Protein AF-A0AB39V005-F1 (afdb_monomer_lite)

Radius of gyration: 17.08 Å; chains: 1; bounding box: 58×32×50 Å

Sequence (145 aa):
MDFETLRARVLQPVTALNPLGGDIRLDERFDAIRSEIQAWESLESETHPDWKRLSEACCHLLASESKDILLLCWLAYAWGQHVPERGVTEACLILGEALTEWGRGFIPAASASGRFAWRWIGWLPDGCRKRRSAGRTSMRPCWRR

Organism: NCBI:txid3142973

Structure (mmCIF, N/CA/C/O backbone):
data_AF-A0AB39V005-F1
#
_entry.id   AF-A0AB39V005-F1
#
loop_
_atom_site.group_PDB
_atom_site.id
_atom_site.type_symbol
_atom_site.label_atom_id
_atom_site.label_alt_id
_atom_site.label_comp_id
_atom_site.label_asym_id
_atom_site.label_entity_id
_atom_site.label_seq_id
_atom_site.pdbx_PDB_ins_code
_atom_site.Cartn_x
_atom_site.Cartn_y
_atom_site.Cartn_z
_atom_site.occupancy
_atom_site.B_iso_or_equiv
_atom_site.auth_seq_id
_atom_site.auth_comp_id
_atom_site.auth_asym_id
_atom_site.auth_atom_id
_atom_site.pdbx_PDB_model_num
ATOM 1 N N . MET A 1 1 ? -3.428 5.613 -11.941 1.00 92.00 1 MET A N 1
ATOM 2 C CA . MET A 1 1 ? -3.757 6.455 -10.770 1.00 92.00 1 MET A CA 1
ATOM 3 C C . MET A 1 1 ? -2.680 7.526 -10.624 1.00 92.00 1 MET A C 1
ATOM 5 O O . MET A 1 1 ? -1.538 7.203 -10.922 1.00 92.00 1 MET A O 1
ATOM 9 N N . ASP A 1 2 ? -3.015 8.765 -10.245 1.00 93.75 2 ASP A N 1
ATOM 10 C CA . ASP A 1 2 ? -2.024 9.818 -9.939 1.00 93.75 2 ASP A CA 1
ATOM 11 C C . ASP A 1 2 ? -1.667 9.862 -8.439 1.00 93.75 2 ASP A C 1
ATOM 13 O O . ASP A 1 2 ? -2.289 9.170 -7.626 1.00 93.75 2 ASP A O 1
ATOM 17 N N . PHE A 1 3 ? -0.635 10.637 -8.087 1.00 94.69 3 PHE A N 1
ATOM 18 C CA . PHE A 1 3 ? -0.119 10.713 -6.718 1.00 94.69 3 PHE A CA 1
ATOM 19 C C . PHE A 1 3 ? -1.130 11.302 -5.727 1.00 94.69 3 PHE A C 1
ATOM 21 O O . PHE A 1 3 ? -1.291 10.759 -4.639 1.00 94.69 3 PHE A O 1
ATOM 28 N N . GLU A 1 4 ? -1.853 12.362 -6.094 1.00 96.25 4 GLU A N 1
ATOM 29 C CA . GLU A 1 4 ? -2.823 12.996 -5.189 1.00 96.25 4 GLU A CA 1
ATOM 30 C C . GLU A 1 4 ? -3.997 12.066 -4.874 1.00 96.25 4 GLU A C 1
ATOM 32 O O . GLU A 1 4 ? -4.429 11.956 -3.726 1.00 96.25 4 GLU A O 1
ATOM 37 N N . THR A 1 5 ? -4.468 11.319 -5.873 1.00 96.38 5 THR A N 1
ATOM 38 C CA . THR A 1 5 ? -5.497 10.293 -5.693 1.00 96.38 5 THR A CA 1
ATOM 39 C C . THR A 1 5 ? -5.004 9.179 -4.777 1.00 96.38 5 THR A C 1
ATOM 41 O O . THR A 1 5 ? -5.734 8.741 -3.885 1.00 96.38 5 THR A O 1
ATOM 44 N N . LEU A 1 6 ? -3.766 8.717 -4.978 1.00 96.31 6 LEU A N 1
ATOM 45 C CA . LEU A 1 6 ? -3.151 7.711 -4.119 1.00 96.31 6 LEU A CA 1
ATOM 46 C C . LEU A 1 6 ? -3.069 8.212 -2.670 1.00 96.31 6 LEU A C 1
ATOM 48 O O . LEU A 1 6 ? -3.522 7.530 -1.750 1.00 96.31 6 LEU A O 1
ATOM 52 N N . ARG A 1 7 ? -2.517 9.413 -2.485 1.00 96.94 7 ARG A N 1
ATOM 53 C CA . ARG A 1 7 ? -2.347 10.080 -1.195 1.00 96.94 7 ARG A CA 1
ATOM 54 C C . ARG A 1 7 ? -3.671 10.206 -0.455 1.00 96.94 7 ARG A C 1
ATOM 56 O O . ARG A 1 7 ? -3.776 9.754 0.684 1.00 96.94 7 ARG A O 1
ATOM 63 N N . ALA A 1 8 ? -4.701 10.729 -1.118 1.00 96.69 8 ALA A N 1
ATOM 64 C CA . ALA A 1 8 ? -6.032 10.855 -0.538 1.00 96.69 8 ALA A CA 1
ATOM 65 C C . ALA A 1 8 ? -6.594 9.499 -0.079 1.00 96.69 8 ALA A C 1
ATOM 67 O O . ALA A 1 8 ? -7.117 9.397 1.026 1.00 96.69 8 ALA A O 1
ATOM 68 N N . ARG A 1 9 ? -6.442 8.437 -0.879 1.00 96.50 9 ARG A N 1
ATOM 69 C CA . ARG A 1 9 ? -6.956 7.096 -0.545 1.00 96.50 9 ARG A CA 1
ATOM 70 C C . ARG A 1 9 ? -6.257 6.442 0.644 1.00 96.50 9 ARG A C 1
ATOM 72 O O . ARG A 1 9 ? -6.900 5.733 1.412 1.00 96.50 9 ARG A O 1
ATOM 79 N N . VAL A 1 10 ? -4.953 6.660 0.799 1.00 96.12 10 VAL A N 1
ATOM 80 C CA . VAL A 1 10 ? -4.186 6.101 1.924 1.00 96.12 10 VAL A CA 1
ATOM 81 C C . VAL A 1 10 ? -4.465 6.857 3.226 1.00 96.12 10 VAL A C 1
ATOM 83 O O . VAL A 1 10 ? -4.517 6.241 4.292 1.00 96.12 10 VAL A O 1
ATOM 86 N N . LEU A 1 11 ? -4.648 8.177 3.148 1.00 96.50 11 LEU A N 1
ATOM 87 C CA . LEU A 1 11 ? -4.844 9.040 4.317 1.00 96.50 11 LEU A CA 1
ATOM 88 C C . LEU A 1 11 ? -6.309 9.185 4.743 1.00 96.50 11 LEU A C 1
ATOM 90 O O . LEU A 1 11 ? -6.574 9.626 5.854 1.00 96.50 11 LEU A O 1
ATOM 94 N N . GLN A 1 12 ? -7.275 8.804 3.907 1.00 96.56 12 GLN A N 1
ATOM 95 C CA . GLN A 1 12 ? -8.676 8.782 4.319 1.00 96.56 12 GLN A CA 1
ATOM 96 C C . GLN A 1 12 ? -8.974 7.592 5.242 1.00 96.56 12 GLN A C 1
ATOM 98 O O . GLN A 1 12 ? -8.472 6.488 5.002 1.00 96.56 12 GLN A O 1
ATOM 103 N N . PRO A 1 13 ? -9.814 7.776 6.277 1.00 96.50 13 PRO A N 1
ATOM 104 C CA . PRO A 1 13 ? -10.271 6.676 7.118 1.00 96.50 13 PRO A CA 1
ATOM 105 C C . PRO A 1 13 ? -11.035 5.644 6.288 1.00 96.50 13 PRO A C 1
ATOM 107 O O . PRO A 1 13 ? -11.750 6.007 5.359 1.00 96.50 13 PRO A O 1
ATOM 110 N N . VAL A 1 14 ? -10.907 4.362 6.645 1.00 95.75 14 VAL A N 1
ATOM 111 C CA . VAL A 1 14 ? -11.656 3.276 5.986 1.00 95.75 14 VAL A CA 1
ATOM 112 C C . VAL A 1 14 ? -13.163 3.522 6.109 1.00 95.75 14 VAL A C 1
ATOM 114 O O . VAL A 1 14 ? -13.893 3.498 5.123 1.00 95.75 14 VAL A O 1
ATOM 117 N N . THR A 1 15 ? -13.632 3.841 7.318 1.00 95.88 15 THR A N 1
ATOM 118 C CA . THR A 1 15 ? -14.983 4.363 7.565 1.00 95.88 15 THR A CA 1
ATOM 119 C C . THR A 1 15 ? -14.964 5.371 8.714 1.00 95.88 15 THR A C 1
ATOM 121 O O . THR A 1 15 ? -14.025 5.397 9.508 1.00 95.88 15 THR A O 1
ATOM 124 N N . ALA A 1 16 ? -16.024 6.171 8.859 1.00 93.06 16 ALA A N 1
ATOM 125 C CA . ALA A 1 16 ? -16.150 7.110 9.978 1.00 93.06 16 ALA A CA 1
ATOM 126 C C . ALA A 1 16 ? -16.222 6.416 11.355 1.00 93.06 16 ALA A C 1
ATOM 128 O O . ALA A 1 16 ? -15.756 6.971 12.344 1.00 93.06 16 ALA A O 1
ATOM 129 N N . LEU A 1 17 ? -16.802 5.210 11.420 1.00 94.38 17 LEU A N 1
ATOM 130 C CA . LEU A 1 17 ? -16.965 4.446 12.666 1.00 94.38 17 LEU A CA 1
ATOM 131 C C . LEU A 1 17 ? -15.781 3.519 12.957 1.00 94.38 17 LEU A C 1
ATOM 133 O O . LEU A 1 17 ? -15.501 3.225 14.115 1.00 94.38 17 LEU A O 1
ATOM 137 N N . ASN A 1 18 ? -15.083 3.069 11.914 1.00 92.50 18 ASN A N 1
ATOM 138 C CA . ASN A 1 18 ? -13.883 2.254 12.017 1.00 92.50 18 ASN A CA 1
ATOM 139 C C . ASN A 1 18 ? -12.791 2.790 11.066 1.00 92.50 18 ASN A C 1
ATOM 141 O O . ASN A 1 18 ? -12.648 2.283 9.948 1.00 92.50 18 ASN A O 1
ATOM 145 N N . PRO A 1 19 ? -12.032 3.825 11.480 1.00 92.94 19 PRO A N 1
ATOM 146 C CA . PRO A 1 19 ? -11.036 4.490 10.633 1.00 92.94 19 PRO A CA 1
ATOM 147 C C . PRO A 1 19 ? -9.896 3.588 10.160 1.00 92.94 19 PRO A C 1
ATOM 149 O O . PRO A 1 19 ? -9.382 3.770 9.056 1.00 92.94 19 PRO A O 1
ATOM 152 N N . LEU A 1 20 ? -9.519 2.613 10.989 1.00 93.06 20 LEU A N 1
ATOM 153 C CA . LEU A 1 20 ? -8.410 1.695 10.734 1.00 93.06 20 LEU A CA 1
ATOM 154 C C . LEU A 1 20 ? -8.844 0.447 9.963 1.00 93.06 20 LEU A C 1
ATOM 156 O O . LEU A 1 20 ? -7.991 -0.246 9.418 1.00 93.06 20 LEU A O 1
ATOM 160 N N . GLY A 1 21 ? -10.145 0.170 9.891 1.00 93.75 21 GLY A N 1
ATOM 161 C CA . GLY A 1 21 ? -10.651 -1.044 9.267 1.00 93.75 21 GLY A CA 1
ATOM 162 C C . GLY A 1 21 ? -10.415 -2.301 10.115 1.00 93.75 21 GLY A C 1
ATOM 163 O O . GLY A 1 21 ? -10.376 -2.235 11.345 1.00 93.75 21 GLY A O 1
ATOM 164 N N . GLY A 1 22 ? -10.352 -3.461 9.466 1.00 91.25 22 GLY A N 1
ATOM 165 C CA . GLY A 1 22 ? -10.244 -4.774 10.108 1.00 91.25 22 GLY A CA 1
ATOM 166 C C . GLY A 1 22 ? -8.920 -5.488 9.844 1.00 91.25 22 GLY A C 1
ATOM 167 O O . GLY A 1 22 ? -8.032 -4.977 9.166 1.00 91.25 22 GLY A O 1
ATOM 168 N N . ASP A 1 23 ? -8.782 -6.695 10.384 1.00 89.62 23 ASP A N 1
ATOM 169 C CA . ASP A 1 23 ? -7.686 -7.592 10.022 1.00 89.62 23 ASP A CA 1
ATOM 170 C C . ASP A 1 23 ? -8.006 -8.283 8.683 1.00 89.62 23 ASP A C 1
ATOM 172 O O . ASP A 1 23 ? -9.037 -8.940 8.549 1.00 89.62 23 ASP A O 1
ATOM 176 N N . ILE A 1 24 ? -7.117 -8.128 7.698 1.00 92.75 24 ILE A N 1
ATOM 177 C CA . ILE A 1 24 ? -7.263 -8.654 6.331 1.00 92.75 24 ILE A CA 1
ATOM 178 C C . ILE A 1 24 ? -6.454 -9.932 6.082 1.00 92.75 24 ILE A C 1
ATOM 180 O O . ILE A 1 24 ? -6.288 -10.348 4.940 1.00 92.75 24 ILE A O 1
ATOM 184 N N . ARG A 1 25 ? -5.918 -10.588 7.120 1.00 88.75 25 ARG A N 1
ATOM 185 C CA . ARG A 1 25 ? -5.085 -11.792 6.939 1.00 88.75 25 ARG A CA 1
ATOM 186 C C . ARG A 1 25 ? -5.817 -13.003 6.363 1.00 88.75 25 ARG A C 1
ATOM 188 O O . ARG A 1 25 ? -5.128 -13.892 5.879 1.00 88.75 25 ARG A O 1
ATOM 195 N N . LEU A 1 26 ? -7.148 -13.028 6.425 1.00 89.69 26 LEU A N 1
ATOM 196 C CA . LEU A 1 26 ? -8.001 -14.049 5.802 1.00 89.69 26 LEU A CA 1
ATOM 197 C C . LEU A 1 26 ? -8.628 -13.570 4.480 1.00 89.69 26 LEU A C 1
ATOM 199 O O . LEU A 1 26 ? -9.451 -14.275 3.905 1.00 89.69 26 LEU A O 1
ATOM 203 N N . ASP A 1 27 ? -8.288 -12.363 4.019 1.00 93.56 27 ASP A N 1
ATOM 204 C CA . ASP A 1 27 ? -8.803 -11.813 2.768 1.00 93.56 27 ASP A CA 1
ATOM 205 C C . ASP A 1 27 ? -8.044 -12.408 1.574 1.00 93.56 27 ASP A C 1
ATOM 207 O O . ASP A 1 27 ? -6.822 -12.269 1.457 1.00 93.56 27 ASP A O 1
ATOM 211 N N . GLU A 1 28 ? -8.775 -13.026 0.648 1.00 96.19 28 GLU A N 1
ATOM 212 C CA . GLU A 1 28 ? -8.210 -13.644 -0.557 1.00 96.19 28 GLU A CA 1
ATOM 213 C C . GLU A 1 28 ? -7.410 -12.645 -1.410 1.00 96.19 28 GLU A C 1
ATOM 215 O O . GLU A 1 28 ? -6.400 -13.002 -2.021 1.00 96.19 28 GLU A O 1
ATOM 220 N N . ARG A 1 29 ? -7.814 -11.368 -1.429 1.00 96.06 29 ARG A N 1
ATOM 221 C CA . ARG A 1 29 ? -7.109 -10.305 -2.161 1.00 96.06 29 ARG A CA 1
ATOM 222 C C . ARG A 1 29 ? -5.765 -10.000 -1.506 1.00 96.06 29 ARG A C 1
ATOM 224 O O . ARG A 1 29 ? -4.791 -9.738 -2.214 1.00 96.06 29 ARG A O 1
ATOM 231 N N . PHE A 1 30 ? -5.692 -10.045 -0.173 1.00 94.81 30 PHE A N 1
ATOM 232 C CA . PHE A 1 30 ? -4.430 -9.886 0.547 1.00 94.81 30 PHE A CA 1
ATOM 233 C C . PHE A 1 30 ? -3.495 -11.062 0.269 1.00 94.81 30 PHE A C 1
ATOM 235 O O . PHE A 1 30 ? -2.312 -10.860 -0.013 1.00 94.81 30 PHE A O 1
ATOM 242 N N . ASP A 1 31 ? -4.015 -12.287 0.320 1.00 94.00 31 ASP A N 1
ATOM 243 C CA . ASP A 1 31 ? -3.226 -13.488 0.057 1.00 94.00 31 ASP A CA 1
ATOM 244 C C . ASP A 1 31 ? -2.727 -13.551 -1.393 1.00 94.00 31 ASP A C 1
ATOM 246 O O . ASP A 1 31 ? -1.587 -13.962 -1.624 1.00 94.00 31 ASP A O 1
ATOM 250 N N . ALA A 1 32 ? -3.507 -13.062 -2.361 1.00 95.00 32 ALA A N 1
ATOM 251 C CA . ALA A 1 32 ? -3.067 -12.923 -3.749 1.00 95.00 32 ALA A CA 1
ATOM 252 C C . ALA A 1 32 ? -1.875 -11.956 -3.885 1.00 95.00 32 ALA A C 1
ATOM 254 O O . ALA A 1 32 ? -0.860 -12.312 -4.485 1.00 95.00 32 ALA A O 1
ATOM 255 N N . ILE A 1 33 ? -1.960 -10.765 -3.274 1.00 95.00 33 ILE A N 1
ATOM 256 C CA . ILE A 1 33 ? -0.859 -9.783 -3.239 1.00 95.00 33 ILE A CA 1
ATOM 257 C 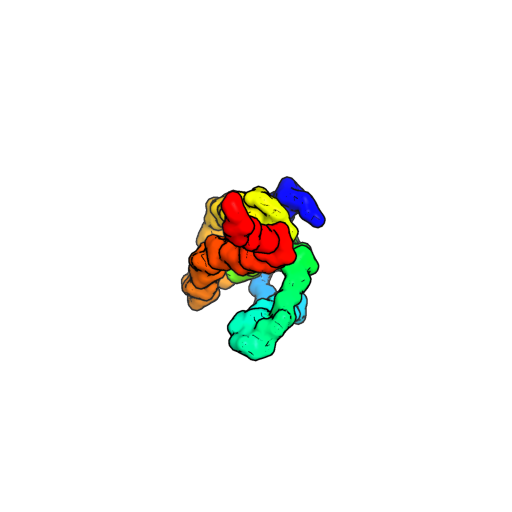C . ILE A 1 33 ? 0.377 -10.389 -2.569 1.00 95.00 33 ILE A C 1
ATOM 259 O O . ILE A 1 33 ? 1.487 -10.297 -3.097 1.00 95.00 33 ILE A O 1
ATOM 263 N N . ARG A 1 34 ? 0.193 -11.041 -1.414 1.00 92.56 34 ARG A N 1
ATOM 264 C CA . ARG A 1 34 ? 1.278 -11.696 -0.675 1.00 92.56 34 ARG A CA 1
ATOM 265 C C . ARG A 1 34 ? 1.961 -12.758 -1.535 1.00 92.56 34 ARG A C 1
ATOM 267 O O . ARG A 1 34 ? 3.187 -12.794 -1.572 1.00 92.56 34 ARG A O 1
ATOM 274 N N . SER A 1 35 ? 1.186 -13.598 -2.216 1.00 91.31 35 SER A N 1
ATOM 275 C CA . SER A 1 35 ? 1.703 -14.689 -3.048 1.00 91.31 35 SER A CA 1
ATOM 276 C C . SER A 1 35 ? 2.496 -14.164 -4.242 1.00 91.31 35 SER A C 1
ATOM 278 O O . SER A 1 35 ? 3.580 -14.666 -4.522 1.00 91.31 35 SER A O 1
ATOM 280 N N . GLU A 1 36 ? 2.007 -13.116 -4.910 1.00 91.75 36 GLU A N 1
ATOM 281 C CA . GLU A 1 36 ? 2.721 -12.461 -6.014 1.00 91.75 36 GLU A CA 1
ATOM 282 C C . GLU A 1 36 ? 4.071 -11.891 -5.563 1.00 91.75 36 GLU A C 1
ATOM 284 O O . GLU A 1 36 ? 5.091 -12.065 -6.231 1.00 91.75 36 GLU A O 1
ATOM 289 N N . ILE A 1 37 ? 4.096 -11.261 -4.389 1.00 89.31 37 ILE A N 1
ATOM 290 C CA . ILE A 1 37 ? 5.320 -10.716 -3.802 1.00 89.31 37 ILE A CA 1
ATOM 291 C C . ILE A 1 37 ? 6.291 -11.828 -3.396 1.00 89.31 37 ILE A C 1
ATOM 293 O O . ILE A 1 37 ? 7.477 -11.734 -3.695 1.00 89.31 37 ILE A O 1
ATOM 297 N N . GLN A 1 38 ? 5.808 -12.892 -2.752 1.00 87.94 38 GLN A N 1
ATOM 298 C CA . GLN A 1 38 ? 6.637 -14.035 -2.358 1.00 87.94 38 GLN A CA 1
ATOM 299 C C . GLN A 1 38 ? 7.223 -14.769 -3.564 1.00 87.94 38 GLN A C 1
ATOM 301 O O . GLN A 1 38 ? 8.388 -15.160 -3.531 1.00 87.94 38 GLN A O 1
ATOM 306 N N . ALA A 1 39 ? 6.440 -14.920 -4.634 1.00 87.06 39 ALA A N 1
ATOM 307 C CA 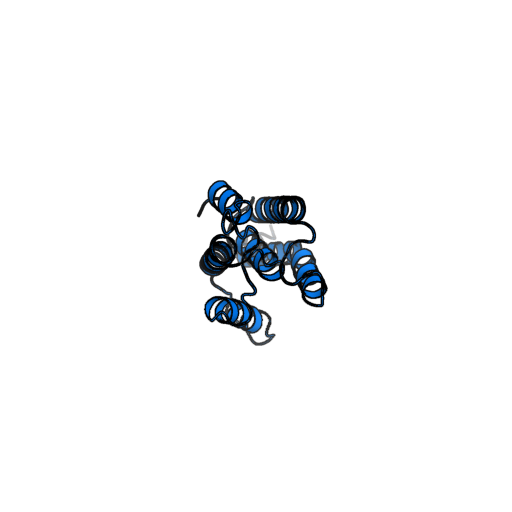. ALA A 1 39 ? 6.921 -15.488 -5.884 1.00 87.06 39 ALA A CA 1
ATOM 308 C C . ALA A 1 39 ? 8.074 -14.650 -6.444 1.00 87.06 39 ALA A C 1
ATOM 310 O O . ALA A 1 39 ? 9.120 -15.201 -6.764 1.00 87.06 39 ALA A O 1
ATOM 311 N N . TRP A 1 40 ? 7.931 -13.322 -6.470 1.00 86.12 40 TRP A N 1
ATOM 312 C CA . TRP A 1 40 ? 8.994 -12.421 -6.917 1.00 86.12 40 TRP A CA 1
ATOM 313 C C . TRP A 1 40 ? 10.243 -12.431 -6.021 1.00 86.12 40 TRP A C 1
ATOM 315 O O . TRP A 1 40 ? 11.357 -12.282 -6.520 1.00 86.12 40 TRP A O 1
ATOM 325 N N . GLU A 1 41 ? 10.080 -12.598 -4.707 1.00 80.38 41 GLU A N 1
ATOM 326 C CA . GLU A 1 41 ? 11.206 -12.718 -3.772 1.00 80.38 41 GLU A CA 1
ATOM 327 C C . GLU A 1 41 ? 11.971 -14.044 -3.913 1.00 80.38 41 GLU A C 1
ATOM 329 O O . GLU A 1 41 ? 13.107 -14.143 -3.439 1.00 80.38 41 GLU A O 1
ATOM 334 N N . SER A 1 42 ? 11.377 -15.055 -4.555 1.00 81.31 42 SER A N 1
ATOM 335 C CA . SER A 1 42 ? 12.049 -16.322 -4.830 1.00 81.31 42 SER A CA 1
ATOM 336 C C . SER A 1 42 ? 13.237 -16.121 -5.773 1.00 81.31 42 SER A C 1
ATOM 338 O O . SER A 1 42 ? 13.142 -15.442 -6.795 1.00 81.31 42 SER A O 1
ATOM 340 N N . LEU A 1 43 ? 14.360 -16.773 -5.459 1.00 64.06 43 LEU A N 1
ATOM 341 C CA . LEU A 1 43 ? 15.588 -16.736 -6.265 1.00 64.06 43 LEU A CA 1
ATOM 342 C C . LEU A 1 43 ? 15.399 -17.301 -7.683 1.00 64.06 43 LEU A C 1
ATOM 344 O O . LEU A 1 43 ? 16.209 -17.020 -8.561 1.00 64.06 43 LEU A O 1
ATOM 348 N N . GLU A 1 44 ? 14.337 -18.075 -7.898 1.00 67.38 44 GLU A N 1
ATOM 349 C CA . GLU A 1 44 ? 13.996 -18.716 -9.173 1.00 67.38 44 GLU A CA 1
ATOM 350 C C . GLU A 1 44 ? 13.088 -17.845 -10.058 1.00 67.38 44 GLU A C 1
ATOM 352 O O . GLU A 1 44 ? 12.753 -18.228 -11.177 1.00 67.38 44 GLU A O 1
ATOM 357 N N . SER A 1 45 ? 12.668 -16.668 -9.581 1.00 68.00 45 SER A N 1
ATOM 358 C CA . SER A 1 45 ? 11.746 -15.815 -10.325 1.00 68.00 45 SER A CA 1
ATOM 359 C C . SER A 1 45 ? 12.457 -14.987 -11.394 1.00 68.00 45 SER A C 1
ATOM 361 O O . SER A 1 45 ? 13.107 -13.982 -11.103 1.00 68.00 45 SER A O 1
ATOM 363 N N . GLU A 1 46 ? 12.241 -15.343 -12.659 1.00 69.75 46 GLU A N 1
ATOM 364 C CA . GLU A 1 46 ? 12.596 -14.503 -13.814 1.00 69.75 46 GLU A CA 1
ATOM 365 C C . GLU A 1 46 ? 11.525 -13.439 -14.123 1.00 69.75 46 GLU A C 1
ATOM 367 O O . GLU A 1 46 ? 11.756 -12.501 -14.889 1.00 69.75 46 GLU A O 1
ATOM 372 N N . THR A 1 47 ? 10.344 -13.557 -13.511 1.00 76.00 47 THR A N 1
ATOM 373 C CA . THR A 1 47 ? 9.198 -12.678 -13.756 1.00 76.00 47 THR A CA 1
ATOM 374 C C . THR A 1 47 ? 9.107 -11.557 -12.727 1.00 76.00 47 THR A C 1
ATOM 376 O O . THR A 1 47 ? 9.210 -11.774 -11.521 1.00 76.00 47 THR A O 1
ATOM 379 N N . HIS A 1 48 ? 8.874 -10.336 -13.203 1.00 80.25 48 HIS A N 1
ATOM 380 C CA . HIS A 1 48 ? 8.575 -9.194 -12.345 1.00 80.25 48 HIS A CA 1
ATOM 381 C C . HIS A 1 48 ? 7.055 -9.028 -12.187 1.00 80.25 48 HIS A C 1
ATOM 383 O O . HIS A 1 48 ? 6.347 -9.146 -13.189 1.00 80.25 48 HIS A O 1
ATOM 389 N N . PRO A 1 49 ? 6.557 -8.700 -10.979 1.00 87.62 49 PRO A N 1
ATOM 390 C CA . PRO A 1 49 ? 5.172 -8.298 -10.774 1.00 87.62 49 PRO A CA 1
ATOM 391 C C . PRO A 1 49 ? 4.780 -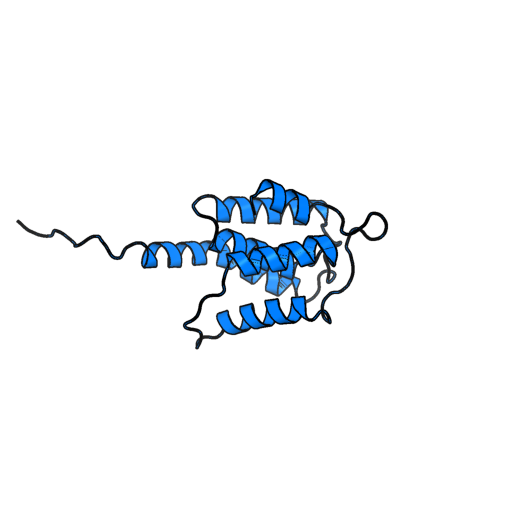7.139 -11.686 1.00 87.62 49 PRO A C 1
ATOM 393 O O . PRO A 1 49 ? 5.599 -6.261 -11.989 1.00 87.62 49 PRO A O 1
ATOM 396 N N . ASP A 1 50 ? 3.501 -7.079 -12.054 1.00 92.81 50 ASP A N 1
ATOM 397 C CA . ASP A 1 50 ? 2.939 -5.848 -12.602 1.00 92.81 50 ASP A CA 1
ATOM 398 C C . ASP A 1 50 ? 2.817 -4.836 -11.459 1.00 92.81 50 ASP A C 1
ATOM 400 O O . ASP A 1 50 ? 1.819 -4.769 -10.743 1.00 92.81 50 ASP A O 1
ATOM 404 N N . TRP A 1 51 ? 3.871 -4.045 -11.281 1.00 92.19 51 TRP A N 1
ATOM 405 C CA . TRP A 1 51 ? 3.982 -3.052 -10.218 1.00 92.19 51 TRP A CA 1
ATOM 406 C C . TRP A 1 51 ? 2.858 -2.014 -10.231 1.00 92.19 51 TRP A C 1
ATOM 408 O O . TRP A 1 51 ? 2.488 -1.506 -9.171 1.00 92.19 51 TRP A O 1
ATOM 418 N N . LYS A 1 52 ? 2.293 -1.701 -11.404 1.00 94.88 52 LYS A N 1
ATOM 419 C CA . LYS A 1 52 ? 1.156 -0.785 -11.494 1.00 94.88 52 LYS A CA 1
ATOM 420 C C . LYS A 1 52 ? -0.080 -1.461 -10.910 1.00 94.88 52 LYS A C 1
ATOM 422 O O . LYS A 1 52 ? -0.672 -0.921 -9.975 1.00 94.88 52 LYS A O 1
ATOM 427 N N . ARG A 1 53 ? -0.414 -2.664 -11.386 1.00 96.19 53 ARG A N 1
ATOM 428 C CA . ARG A 1 53 ? -1.559 -3.443 -10.888 1.00 96.19 53 ARG A CA 1
ATOM 429 C C . ARG A 1 53 ? -1.438 -3.747 -9.394 1.00 96.19 53 ARG A C 1
ATOM 431 O O . ARG A 1 53 ? -2.409 -3.587 -8.660 1.00 96.19 53 ARG A O 1
ATOM 438 N N . LEU A 1 54 ? -0.247 -4.128 -8.935 1.00 95.56 54 LEU A N 1
ATOM 439 C CA . LEU A 1 54 ? 0.036 -4.414 -7.529 1.00 95.56 54 LEU A CA 1
ATOM 440 C C . LEU A 1 54 ? -0.195 -3.174 -6.655 1.00 95.56 54 LEU A C 1
ATOM 442 O O . LEU A 1 54 ? -0.841 -3.264 -5.616 1.00 95.56 54 LEU A O 1
ATOM 446 N N . SER A 1 55 ? 0.263 -1.997 -7.100 1.00 95.69 55 SER A N 1
ATOM 447 C CA . SER A 1 55 ? 0.020 -0.746 -6.372 1.00 95.69 55 SER A CA 1
ATOM 448 C C . SER A 1 55 ? -1.469 -0.393 -6.288 1.00 95.69 55 SER A C 1
ATOM 450 O O . SER A 1 55 ? -1.952 0.017 -5.235 1.00 95.69 55 SER A O 1
ATOM 452 N N . GLU A 1 56 ? -2.227 -0.599 -7.367 1.00 97.00 56 GLU A N 1
ATOM 453 C CA . GLU A 1 56 ? -3.665 -0.328 -7.396 1.00 97.00 56 GLU A CA 1
ATOM 454 C C . GLU A 1 56 ? -4.423 -1.294 -6.469 1.00 97.00 56 GLU A C 1
ATOM 456 O O . GLU A 1 56 ? -5.300 -0.856 -5.721 1.00 97.00 56 GLU A O 1
ATOM 461 N N . ALA A 1 57 ? -4.029 -2.572 -6.435 1.00 97.19 57 ALA A N 1
ATOM 462 C CA . ALA A 1 57 ? -4.593 -3.580 -5.537 1.00 97.19 57 ALA A CA 1
ATOM 463 C C . ALA A 1 57 ? -4.302 -3.278 -4.055 1.00 97.19 57 ALA A C 1
ATOM 465 O O . ALA A 1 57 ? -5.222 -3.281 -3.233 1.00 97.19 57 ALA A O 1
ATOM 466 N N . CYS A 1 58 ? -3.053 -2.941 -3.712 1.00 96.88 58 CYS A N 1
ATOM 467 C CA . CYS A 1 58 ? -2.696 -2.542 -2.349 1.00 96.88 58 CYS A CA 1
ATOM 468 C C . CYS A 1 58 ? -3.452 -1.278 -1.916 1.00 96.88 58 CYS A C 1
ATOM 470 O O . CYS A 1 58 ? -3.988 -1.224 -0.811 1.00 96.88 58 CYS A O 1
ATOM 472 N N . CYS A 1 59 ? -3.533 -0.269 -2.791 1.00 97.62 59 CYS A N 1
ATOM 473 C CA . CYS A 1 59 ? -4.267 0.967 -2.520 1.00 97.62 59 CYS A CA 1
ATOM 474 C C . CYS A 1 59 ? -5.756 0.700 -2.273 1.00 97.62 59 CYS A C 1
ATOM 476 O O . CYS A 1 59 ? -6.331 1.267 -1.346 1.00 97.62 59 CYS A O 1
ATOM 478 N N . HIS A 1 60 ? -6.373 -0.182 -3.064 1.00 97.38 60 HIS A N 1
ATOM 479 C CA . HIS A 1 60 ? -7.774 -0.547 -2.886 1.00 97.38 60 HIS A CA 1
ATOM 480 C C . HIS A 1 60 ? -8.032 -1.132 -1.493 1.00 97.38 60 HIS A C 1
ATOM 482 O O . HIS A 1 60 ? -8.919 -0.653 -0.788 1.00 97.38 60 HIS A O 1
ATOM 488 N N . LEU A 1 61 ? -7.249 -2.128 -1.070 1.00 97.12 61 LEU A N 1
ATOM 489 C CA . LEU A 1 61 ? -7.387 -2.738 0.257 1.00 97.12 61 LEU A CA 1
ATOM 490 C C . LEU A 1 61 ? -7.094 -1.744 1.395 1.00 97.12 61 LEU A C 1
ATOM 492 O O . LEU A 1 61 ? -7.832 -1.716 2.378 1.00 97.12 61 LEU A O 1
ATOM 496 N N . LEU A 1 62 ? -6.088 -0.874 1.238 1.00 96.50 62 LEU A N 1
ATOM 497 C CA . LEU A 1 62 ? -5.789 0.184 2.214 1.00 96.50 62 LEU A CA 1
ATOM 498 C C . LEU A 1 62 ? -6.934 1.186 2.379 1.00 96.50 62 LEU A C 1
ATOM 500 O O . LEU A 1 62 ? -7.162 1.696 3.476 1.00 96.50 62 LEU A O 1
ATOM 504 N N . ALA A 1 63 ? -7.632 1.501 1.289 1.00 96.81 63 ALA A N 1
ATOM 505 C CA . ALA A 1 63 ? -8.736 2.451 1.297 1.00 96.81 63 ALA A CA 1
ATOM 506 C C . ALA A 1 63 ? -10.035 1.841 1.843 1.00 96.81 63 ALA A C 1
ATOM 508 O O . ALA A 1 63 ? -10.797 2.546 2.497 1.00 96.81 63 ALA A O 1
ATOM 509 N N . SER A 1 64 ? -10.289 0.555 1.576 1.00 96.19 64 SER A N 1
ATOM 510 C CA . SER A 1 64 ? -11.600 -0.073 1.811 1.00 96.19 64 SER A CA 1
ATOM 511 C C . SER A 1 64 ? -11.667 -1.030 2.995 1.00 96.19 64 SER A C 1
ATOM 513 O O . SER A 1 64 ? -12.743 -1.172 3.563 1.00 96.19 64 SER A O 1
ATOM 515 N N . GLU A 1 65 ? -10.559 -1.658 3.393 1.00 95.88 65 GLU A N 1
ATOM 516 C CA . GLU A 1 65 ? -10.609 -2.769 4.352 1.00 95.88 65 GLU A CA 1
ATOM 517 C C . GLU A 1 65 ? -9.758 -2.538 5.593 1.00 95.88 65 GLU A C 1
ATOM 519 O O . GLU A 1 65 ? -10.211 -2.816 6.701 1.00 95.88 65 GLU A O 1
ATOM 524 N N . SER A 1 66 ? -8.516 -2.067 5.435 1.00 95.06 66 SER A N 1
ATOM 525 C CA . SER A 1 66 ? -7.576 -2.006 6.558 1.00 95.06 66 SER A CA 1
ATOM 526 C C . SER A 1 66 ? -6.420 -1.054 6.333 1.00 95.06 66 SER A C 1
ATOM 528 O O . SER A 1 66 ? -5.753 -1.096 5.302 1.00 95.06 66 SER A O 1
ATOM 530 N N . LYS A 1 67 ? -6.097 -0.263 7.353 1.00 94.62 67 LYS A N 1
ATOM 531 C CA . LYS A 1 67 ? -4.807 0.410 7.473 1.00 94.62 67 LYS A CA 1
ATOM 532 C C . LYS A 1 67 ? -3.777 -0.617 7.941 1.00 94.62 67 LYS A C 1
ATOM 534 O O . LYS A 1 67 ? -3.422 -0.653 9.117 1.00 94.62 67 LYS A O 1
ATOM 539 N N . ASP A 1 68 ? -3.313 -1.455 7.012 1.00 92.50 68 ASP A N 1
ATOM 540 C CA . ASP A 1 68 ? -2.261 -2.449 7.253 1.00 92.50 68 ASP A CA 1
ATOM 541 C C . ASP A 1 68 ? -0.871 -1.908 6.866 1.00 92.50 68 ASP A C 1
ATOM 543 O O . ASP A 1 68 ? -0.658 -1.402 5.760 1.00 92.50 68 ASP A O 1
ATOM 547 N N . ILE A 1 69 ? 0.098 -2.001 7.782 1.00 88.56 69 ILE A N 1
ATOM 548 C CA . ILE A 1 69 ? 1.441 -1.427 7.577 1.00 88.56 69 ILE A CA 1
ATOM 549 C C . ILE A 1 69 ? 2.259 -2.178 6.524 1.00 88.56 69 ILE A C 1
ATOM 551 O O . ILE A 1 69 ? 3.034 -1.569 5.787 1.00 88.56 69 ILE A O 1
ATOM 555 N N . LEU A 1 70 ? 2.105 -3.499 6.436 1.00 89.19 70 LEU A N 1
ATOM 556 C CA . LEU A 1 70 ? 2.823 -4.302 5.452 1.00 89.19 70 LEU A CA 1
ATOM 557 C C . LEU A 1 70 ? 2.294 -3.992 4.050 1.00 89.19 70 LEU A C 1
ATOM 559 O O . LEU A 1 70 ? 3.080 -3.791 3.124 1.00 89.19 70 LEU A O 1
ATOM 563 N N . LEU A 1 71 ? 0.973 -3.866 3.927 1.00 92.69 71 LEU A N 1
ATOM 564 C CA . LEU A 1 71 ? 0.312 -3.476 2.689 1.00 92.69 71 LEU A CA 1
ATOM 565 C C . LEU A 1 71 ? 0.730 -2.069 2.233 1.00 92.69 71 LEU A C 1
ATOM 567 O O . LEU A 1 71 ? 0.987 -1.859 1.047 1.00 92.69 71 LEU A O 1
ATOM 571 N N . LEU A 1 72 ? 0.875 -1.124 3.170 1.00 93.56 72 LEU A N 1
ATOM 572 C CA . LEU A 1 72 ? 1.415 0.211 2.898 1.00 93.56 72 LEU A CA 1
ATOM 573 C C . LEU A 1 72 ? 2.858 0.157 2.373 1.00 93.56 72 LEU A C 1
ATOM 575 O O . LEU A 1 72 ? 3.192 0.853 1.413 1.00 93.56 72 LEU A O 1
ATOM 579 N N . CYS A 1 73 ? 3.719 -0.679 2.955 1.00 91.31 73 CYS A N 1
ATOM 580 C CA . CYS A 1 73 ? 5.088 -0.846 2.466 1.00 91.31 73 CYS A CA 1
ATOM 581 C C . CYS A 1 73 ? 5.134 -1.441 1.055 1.00 91.31 73 CYS A C 1
ATOM 583 O O . CYS A 1 73 ? 5.900 -0.964 0.216 1.00 91.31 73 CYS A O 1
ATOM 585 N N . TRP A 1 74 ? 4.304 -2.445 0.769 1.00 93.06 74 TRP A N 1
ATOM 586 C CA . TRP A 1 74 ? 4.199 -3.027 -0.569 1.00 93.06 74 TRP A CA 1
ATOM 587 C C . TRP A 1 74 ? 3.653 -2.040 -1.592 1.00 93.06 74 TRP A C 1
ATOM 589 O O . TRP A 1 74 ? 4.187 -1.955 -2.696 1.00 93.06 74 TRP A O 1
ATOM 599 N N . LEU A 1 75 ? 2.646 -1.248 -1.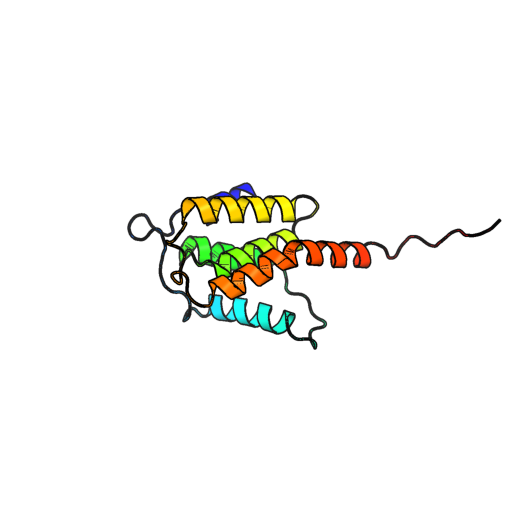215 1.00 95.19 75 LEU A N 1
ATOM 600 C CA . LEU A 1 75 ? 2.140 -0.154 -2.035 1.00 95.19 75 LEU A CA 1
ATOM 601 C C . LEU A 1 75 ? 3.258 0.829 -2.395 1.00 95.19 75 LEU A C 1
ATOM 603 O O . LEU A 1 75 ? 3.457 1.125 -3.570 1.00 95.19 75 LEU A O 1
ATOM 607 N N . ALA A 1 76 ? 3.984 1.326 -1.394 1.00 93.06 76 ALA A N 1
ATOM 608 C CA . ALA A 1 76 ? 5.041 2.310 -1.591 1.00 93.06 76 ALA A CA 1
ATOM 609 C C . ALA A 1 76 ? 6.175 1.759 -2.465 1.00 93.06 76 ALA A C 1
ATOM 611 O O . ALA A 1 76 ? 6.654 2.440 -3.373 1.00 93.06 76 ALA A O 1
ATOM 612 N N . TYR A 1 77 ? 6.562 0.499 -2.250 1.00 91.12 77 TYR A N 1
ATOM 613 C CA . TYR A 1 77 ? 7.538 -0.168 -3.102 1.00 91.12 77 TYR A CA 1
ATOM 614 C C . TYR A 1 77 ? 7.036 -0.285 -4.544 1.00 91.12 77 TYR A C 1
ATOM 616 O O . TYR A 1 77 ? 7.728 0.143 -5.465 1.00 91.12 77 TYR A O 1
ATOM 624 N N . ALA A 1 78 ? 5.822 -0.798 -4.748 1.00 92.81 78 ALA A N 1
ATOM 625 C CA . ALA A 1 78 ? 5.225 -0.953 -6.069 1.00 92.81 78 ALA A CA 1
ATOM 626 C C . ALA A 1 78 ? 5.073 0.394 -6.795 1.00 92.81 78 ALA A C 1
ATOM 628 O O . ALA A 1 78 ? 5.362 0.480 -7.989 1.00 92.81 78 ALA A O 1
ATOM 629 N N . TRP A 1 79 ? 4.696 1.458 -6.078 1.00 94.19 79 TRP A N 1
ATOM 630 C CA . TRP A 1 79 ? 4.633 2.828 -6.594 1.00 94.19 79 TRP A CA 1
ATOM 631 C C . TRP A 1 79 ? 5.998 3.315 -7.076 1.00 94.19 79 TRP A C 1
ATOM 633 O O . TRP A 1 79 ? 6.155 3.674 -8.243 1.00 94.19 79 TRP A O 1
ATOM 643 N N . GLY A 1 80 ? 7.014 3.217 -6.214 1.00 90.38 80 GLY A N 1
ATOM 644 C CA . GLY A 1 80 ? 8.391 3.557 -6.564 1.00 90.38 80 GLY A CA 1
ATOM 645 C C . GLY A 1 80 ? 8.945 2.715 -7.713 1.00 90.38 80 GLY A C 1
ATOM 646 O O . GLY A 1 80 ? 9.784 3.195 -8.476 1.00 90.38 80 GLY A O 1
ATOM 647 N N . GLN A 1 81 ? 8.456 1.480 -7.875 1.00 87.94 81 GLN A N 1
ATOM 648 C CA . GLN A 1 81 ? 8.833 0.648 -9.003 1.00 87.94 81 GLN A CA 1
ATOM 649 C C . GLN A 1 81 ? 8.218 1.101 -10.307 1.00 87.94 81 GLN A C 1
ATOM 651 O O . GLN A 1 81 ? 8.951 1.030 -11.277 1.00 87.94 81 GLN A O 1
ATOM 656 N N . HIS A 1 82 ? 6.948 1.509 -10.405 1.00 88.38 82 HIS A N 1
ATOM 657 C CA . HIS A 1 82 ? 6.325 1.785 -11.712 1.00 88.38 82 HIS A CA 1
ATOM 658 C C . HIS A 1 82 ? 6.251 3.264 -12.096 1.00 88.38 82 HIS A C 1
ATOM 660 O O . HIS A 1 82 ? 6.146 3.559 -13.288 1.00 88.38 82 HIS A O 1
ATOM 666 N N . VAL A 1 83 ? 6.337 4.181 -11.131 1.00 89.12 83 VAL A N 1
ATOM 667 C CA . VAL A 1 83 ? 6.309 5.622 -11.395 1.00 89.12 83 VAL A CA 1
ATOM 668 C C . VAL A 1 83 ? 7.729 6.128 -11.705 1.00 89.12 83 VAL A C 1
ATOM 670 O O . VAL A 1 83 ? 8.643 5.922 -10.904 1.00 89.12 83 VAL A O 1
ATOM 673 N N . PRO A 1 84 ? 7.959 6.775 -12.867 1.00 81.75 84 PRO A N 1
ATOM 674 C CA . PRO A 1 84 ? 9.259 7.354 -13.226 1.00 81.75 84 PRO A CA 1
ATOM 675 C C . PRO A 1 84 ? 9.702 8.440 -12.243 1.00 81.75 84 PRO A C 1
ATOM 677 O O . PRO A 1 84 ? 8.856 8.985 -11.551 1.00 81.75 84 PRO A O 1
ATOM 680 N N . GLU A 1 85 ? 10.999 8.778 -12.244 1.00 80.50 85 GLU A N 1
ATOM 681 C CA . GLU A 1 85 ? 11.710 9.913 -11.597 1.00 80.50 85 GLU A CA 1
ATOM 682 C C . GLU A 1 85 ? 11.281 10.362 -10.182 1.00 80.50 85 GLU A C 1
ATOM 684 O O . GLU A 1 85 ? 12.122 10.437 -9.290 1.00 80.50 85 GLU A O 1
ATOM 689 N N . ARG A 1 86 ? 10.001 10.659 -9.962 1.00 88.19 86 ARG A N 1
ATOM 690 C CA . ARG A 1 86 ? 9.371 11.076 -8.706 1.00 88.19 86 ARG A CA 1
ATOM 691 C C . ARG A 1 86 ? 8.812 9.924 -7.872 1.00 88.19 86 ARG A C 1
ATOM 693 O O . ARG A 1 86 ? 8.610 10.115 -6.679 1.00 88.19 86 ARG A O 1
ATOM 700 N N . GLY A 1 87 ? 8.618 8.737 -8.453 1.00 88.50 87 GLY A N 1
ATOM 701 C CA . GLY A 1 87 ? 7.939 7.616 -7.791 1.00 88.50 87 GLY A CA 1
ATOM 702 C C . GLY A 1 87 ? 8.505 7.244 -6.420 1.00 88.50 87 GLY A C 1
ATOM 703 O O . GLY A 1 87 ? 7.755 7.008 -5.482 1.00 88.50 87 GLY A O 1
ATOM 704 N N . VAL A 1 88 ? 9.830 7.240 -6.254 1.00 86.75 88 VAL A N 1
ATOM 705 C CA . VAL A 1 88 ? 10.442 6.952 -4.943 1.00 86.75 88 VAL A CA 1
ATOM 706 C C . VAL A 1 88 ? 10.220 8.081 -3.945 1.00 86.75 88 VAL A C 1
ATOM 708 O O . VAL A 1 88 ? 9.935 7.817 -2.782 1.00 86.75 88 VAL A O 1
ATOM 711 N N . THR A 1 89 ? 10.331 9.335 -4.382 1.00 91.56 89 THR A N 1
ATOM 712 C CA . THR A 1 89 ? 10.061 10.489 -3.521 1.00 91.56 89 THR A CA 1
ATOM 713 C C . THR A 1 89 ? 8.613 10.468 -3.044 1.00 91.56 89 THR A C 1
ATOM 715 O O . THR A 1 89 ? 8.366 10.564 -1.848 1.00 91.56 89 THR A O 1
ATOM 718 N N . GLU A 1 90 ? 7.671 10.259 -3.959 1.00 93.94 90 GLU A N 1
ATOM 719 C CA . GLU A 1 90 ? 6.241 10.123 -3.675 1.00 93.94 90 GLU A CA 1
ATOM 720 C C . GLU A 1 90 ? 5.945 8.942 -2.739 1.00 93.94 90 GLU A C 1
ATOM 722 O O . GLU A 1 90 ? 5.202 9.092 -1.771 1.00 93.94 90 GLU A O 1
ATOM 727 N N . ALA A 1 91 ? 6.588 7.792 -2.960 1.00 91.06 91 ALA A N 1
ATOM 728 C CA . ALA A 1 91 ? 6.481 6.626 -2.086 1.00 91.06 91 ALA A CA 1
ATOM 729 C C . ALA A 1 91 ? 6.980 6.913 -0.658 1.00 91.06 91 ALA A C 1
ATOM 731 O O . ALA A 1 91 ? 6.341 6.518 0.317 1.00 91.06 91 ALA A O 1
ATOM 732 N N . CYS A 1 92 ? 8.103 7.618 -0.511 1.00 90.81 92 CYS A N 1
ATOM 733 C CA . CYS A 1 92 ? 8.615 8.025 0.798 1.00 90.81 92 CYS A CA 1
ATOM 734 C C . CYS A 1 92 ? 7.694 9.040 1.485 1.00 90.81 92 CYS A C 1
ATOM 736 O O . CYS A 1 92 ? 7.475 8.939 2.692 1.00 90.81 92 CYS A O 1
ATOM 738 N N . LEU A 1 93 ? 7.150 9.997 0.727 1.00 94.56 93 LEU A N 1
ATOM 739 C CA . LEU A 1 93 ? 6.217 10.997 1.243 1.00 94.56 93 LEU A CA 1
ATOM 740 C C . LEU A 1 93 ? 4.962 10.329 1.803 1.00 94.56 93 LEU A C 1
ATOM 742 O O . LEU A 1 93 ? 4.642 10.531 2.971 1.00 94.56 93 LEU A O 1
ATOM 746 N N . ILE A 1 94 ? 4.309 9.467 1.020 1.00 94.12 94 ILE A N 1
ATOM 747 C CA . ILE A 1 94 ? 3.073 8.818 1.466 1.00 94.12 94 ILE A CA 1
ATOM 748 C C . ILE A 1 94 ? 3.305 7.849 2.630 1.00 94.12 94 ILE A C 1
ATOM 750 O O . ILE A 1 94 ? 2.464 7.761 3.521 1.00 94.12 94 ILE A O 1
ATOM 754 N N . LEU A 1 95 ? 4.458 7.168 2.679 1.00 91.62 95 LEU A N 1
ATOM 755 C CA . LEU A 1 95 ? 4.854 6.373 3.844 1.00 91.62 95 LEU A CA 1
ATOM 756 C C . LEU A 1 95 ? 4.956 7.245 5.097 1.00 91.62 95 LEU A C 1
ATOM 758 O O . LEU A 1 95 ? 4.386 6.899 6.128 1.00 91.62 95 LEU A O 1
ATOM 762 N N . GLY A 1 96 ? 5.672 8.369 5.015 1.00 90.00 96 GLY A N 1
ATOM 763 C CA . GLY A 1 96 ? 5.868 9.275 6.146 1.00 90.00 96 GLY A CA 1
ATOM 764 C C . GLY A 1 96 ? 4.561 9.888 6.645 1.00 90.00 96 GLY A C 1
ATOM 765 O O . GLY A 1 96 ? 4.308 9.907 7.850 1.00 90.00 96 GLY A O 1
ATOM 766 N N . GLU A 1 97 ? 3.706 10.334 5.728 1.00 94.62 97 GLU A N 1
ATOM 767 C CA . GLU A 1 97 ? 2.396 10.898 6.060 1.00 94.62 97 GLU A CA 1
ATOM 768 C C . GLU A 1 97 ? 1.475 9.852 6.687 1.00 94.62 97 GLU A C 1
ATOM 770 O O . GLU A 1 97 ? 0.901 10.102 7.742 1.00 94.62 97 GLU A O 1
ATOM 775 N N . ALA A 1 98 ? 1.385 8.653 6.108 1.00 92.62 98 ALA A N 1
ATOM 776 C CA . ALA A 1 98 ? 0.528 7.597 6.636 1.00 92.62 98 ALA A CA 1
ATOM 777 C C . ALA A 1 98 ? 1.008 7.094 8.008 1.00 92.62 98 ALA A C 1
ATOM 779 O O . ALA A 1 98 ? 0.188 6.846 8.890 1.00 92.62 98 ALA A O 1
ATOM 780 N N . LEU A 1 99 ? 2.325 6.989 8.223 1.00 88.88 99 LEU A N 1
ATOM 781 C CA . LEU A 1 99 ? 2.913 6.691 9.535 1.00 88.88 99 LEU A CA 1
ATOM 782 C C . LEU A 1 99 ? 2.647 7.793 10.564 1.00 88.88 99 LEU A C 1
ATOM 784 O O . LEU A 1 99 ? 2.507 7.485 11.745 1.00 88.88 99 LEU A O 1
ATOM 788 N N . THR A 1 100 ? 2.560 9.051 10.133 1.00 90.00 100 THR A N 1
ATOM 789 C CA . THR A 1 100 ? 2.229 10.181 11.013 1.00 90.00 100 THR A CA 1
ATOM 790 C C . THR A 1 100 ? 0.747 10.184 11.384 1.00 90.00 100 THR A C 1
ATOM 792 O O . THR A 1 100 ? 0.423 10.353 12.555 1.00 90.00 100 THR A O 1
ATOM 795 N N . GLU A 1 101 ? -0.132 9.946 10.410 1.00 92.56 101 GLU A N 1
ATOM 796 C CA . GLU A 1 101 ? -1.588 9.954 10.588 1.00 92.56 101 GLU A CA 1
ATOM 797 C C . GLU A 1 101 ? -2.071 8.759 11.420 1.00 92.56 101 GLU A C 1
ATOM 799 O O . GLU A 1 101 ? -2.751 8.915 12.432 1.00 92.56 101 GLU A O 1
ATOM 804 N N . TRP A 1 102 ? -1.691 7.542 11.024 1.00 89.31 102 TRP A N 1
ATOM 805 C CA . TRP A 1 102 ? -2.220 6.317 11.628 1.00 89.31 102 TRP A CA 1
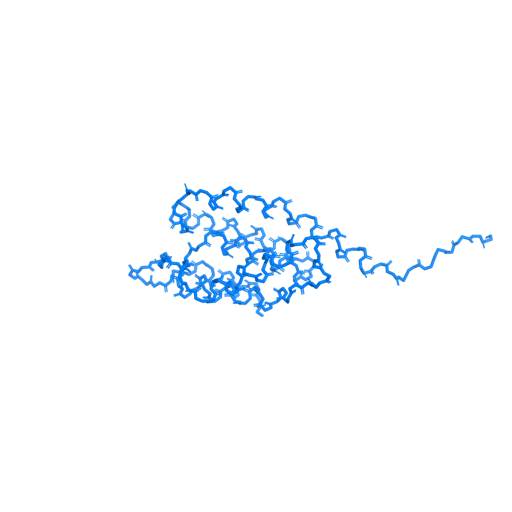ATOM 806 C C . TRP A 1 102 ? -1.345 5.785 12.770 1.00 89.31 102 TRP A C 1
ATOM 808 O O . TRP A 1 102 ? -1.828 5.044 13.629 1.00 89.31 102 TRP A O 1
ATOM 818 N N . GLY A 1 103 ? -0.065 6.173 12.824 1.00 78.00 103 GLY A N 1
ATOM 819 C CA . GLY A 1 103 ? 0.834 5.935 13.954 1.00 78.00 103 GLY A CA 1
ATOM 820 C C . GLY A 1 103 ? 0.842 4.494 14.472 1.00 78.00 103 GLY A C 1
ATOM 821 O O . GLY A 1 103 ? 1.131 3.538 13.755 1.00 78.00 103 GLY A O 1
ATOM 822 N N . ARG A 1 104 ? 0.532 4.331 15.765 1.00 75.50 104 ARG A N 1
ATOM 823 C CA . ARG A 1 104 ? 0.452 3.019 16.439 1.00 75.50 104 ARG A CA 1
ATOM 824 C C . ARG A 1 104 ? -0.828 2.237 16.118 1.00 75.50 104 ARG A C 1
ATOM 826 O O . ARG A 1 104 ? -0.938 1.095 16.553 1.00 75.50 104 ARG A O 1
ATOM 833 N N . GLY A 1 105 ? -1.774 2.848 15.407 1.00 80.44 105 GLY A N 1
ATOM 834 C CA . GLY A 1 105 ? -3.051 2.254 15.021 1.00 80.44 105 GLY A CA 1
ATOM 835 C C . GLY A 1 105 ? -2.969 1.322 13.813 1.00 80.44 105 GLY A C 1
ATOM 836 O O . GLY A 1 105 ? -3.930 0.610 13.551 1.00 80.44 105 GLY A O 1
ATOM 837 N N . PHE A 1 106 ? -1.844 1.280 13.091 1.00 83.44 106 PHE A N 1
ATOM 838 C CA . PHE A 1 106 ? -1.680 0.326 11.994 1.00 83.44 106 PHE A CA 1
ATOM 839 C C . PHE A 1 106 ? -1.914 -1.121 12.437 1.00 83.44 106 PHE A C 1
ATOM 841 O O . PHE A 1 106 ? -1.451 -1.562 13.494 1.00 83.44 106 PHE A O 1
ATOM 848 N N . ILE A 1 107 ? -2.580 -1.869 11.564 1.00 80.88 107 ILE A N 1
ATOM 849 C CA . ILE A 1 107 ? -2.826 -3.297 11.703 1.00 80.88 107 ILE A CA 1
ATOM 850 C C . ILE A 1 107 ? -1.676 -4.061 11.007 1.00 80.88 107 ILE A C 1
ATOM 852 O O . ILE A 1 107 ? -1.170 -3.626 9.973 1.00 80.88 107 ILE A O 1
ATOM 856 N N . PRO A 1 108 ? -1.185 -5.176 11.569 1.00 70.94 108 PRO A N 1
ATOM 857 C CA . PRO A 1 108 ? -1.343 -5.577 12.962 1.00 70.94 108 PRO A CA 1
ATOM 858 C C . PRO A 1 108 ? -0.579 -4.635 13.902 1.00 70.94 108 PRO A C 1
ATOM 860 O O . PRO A 1 108 ? 0.512 -4.158 13.573 1.00 70.94 108 PRO A O 1
ATOM 863 N N . ALA A 1 109 ? -1.112 -4.455 15.114 1.00 63.88 109 ALA A N 1
ATOM 864 C CA . ALA A 1 109 ? -0.439 -3.713 16.174 1.00 63.88 109 ALA A CA 1
ATOM 865 C C . ALA A 1 109 ? 0.975 -4.279 16.377 1.00 63.88 109 ALA A C 1
ATOM 867 O O . ALA A 1 109 ? 1.137 -5.487 16.566 1.00 63.88 109 ALA A O 1
ATOM 868 N N . ALA A 1 110 ? 1.974 -3.395 16.267 1.00 53.41 110 ALA A N 1
ATOM 869 C CA . ALA A 1 110 ? 3.414 -3.654 16.192 1.00 53.41 110 ALA A CA 1
ATOM 870 C C . ALA A 1 110 ? 3.881 -5.000 16.794 1.00 53.41 110 ALA A C 1
ATOM 872 O O . ALA A 1 110 ? 4.398 -5.080 17.906 1.00 53.41 110 ALA A O 1
ATOM 873 N N . SER A 1 111 ? 3.755 -6.063 16.005 1.00 52.50 111 SER A N 1
ATOM 874 C CA . SER A 1 111 ? 4.304 -7.395 16.247 1.00 52.50 111 SER A CA 1
ATOM 875 C C . SER A 1 111 ? 4.712 -7.976 14.894 1.00 52.50 111 SER A C 1
ATOM 877 O O . SER A 1 111 ? 4.037 -7.722 13.900 1.00 52.50 111 SER A O 1
ATOM 879 N N . ALA A 1 112 ? 5.859 -8.672 14.861 1.00 50.16 112 ALA A N 1
ATOM 880 C CA . ALA A 1 112 ? 6.514 -9.373 13.737 1.00 50.16 112 ALA A CA 1
ATOM 881 C C . ALA A 1 112 ? 6.542 -8.672 12.354 1.00 50.16 112 ALA A C 1
ATOM 883 O O . ALA A 1 112 ? 7.623 -8.390 11.844 1.00 50.16 112 ALA A O 1
ATOM 884 N N . SER A 1 113 ? 5.388 -8.348 11.775 1.00 50.47 113 SER A N 1
ATOM 885 C CA . SER A 1 113 ? 5.151 -7.616 10.524 1.00 50.47 113 SER A CA 1
ATOM 886 C C . SER A 1 113 ? 5.908 -6.285 10.439 1.00 50.47 113 SER A C 1
ATOM 888 O O . SER A 1 113 ? 6.449 -5.969 9.386 1.00 50.47 113 SER A O 1
ATOM 890 N N . GLY A 1 114 ? 6.054 -5.550 11.551 1.00 51.28 114 GLY A N 1
ATOM 891 C CA . GLY A 1 114 ? 6.861 -4.322 11.591 1.00 51.28 114 GLY A CA 1
ATOM 892 C C . GLY A 1 114 ? 8.338 -4.555 11.241 1.00 51.28 114 GLY A C 1
ATOM 893 O O . GLY A 1 114 ? 8.926 -3.759 10.521 1.00 51.28 114 GLY A O 1
ATOM 894 N N . ARG A 1 115 ? 8.935 -5.685 11.660 1.00 50.03 115 ARG A N 1
ATOM 895 C CA . ARG A 1 115 ? 10.324 -6.044 11.297 1.00 50.03 115 ARG A CA 1
ATOM 896 C C . ARG A 1 115 ? 10.463 -6.407 9.817 1.00 50.03 115 ARG A C 1
ATOM 898 O O . ARG A 1 115 ? 11.496 -6.119 9.224 1.00 50.03 115 ARG A O 1
ATOM 905 N N . PHE A 1 116 ? 9.425 -6.995 9.219 1.00 50.78 116 PHE A N 1
ATOM 906 C CA . PHE A 1 116 ? 9.389 -7.281 7.783 1.00 50.78 116 PHE A CA 1
ATOM 907 C C . PHE A 1 116 ? 9.165 -6.011 6.950 1.00 50.78 116 PHE A C 1
ATOM 909 O O . PHE A 1 116 ? 9.827 -5.852 5.933 1.00 50.78 116 PHE A O 1
ATOM 916 N N . ALA A 1 117 ? 8.333 -5.071 7.407 1.00 56.44 117 ALA A N 1
ATOM 917 C CA . ALA A 1 117 ? 8.098 -3.774 6.764 1.00 56.44 117 ALA A CA 1
ATOM 918 C C . ALA A 1 117 ? 9.386 -2.931 6.620 1.00 56.44 117 ALA A C 1
ATOM 920 O O . ALA A 1 117 ? 9.659 -2.386 5.549 1.00 56.44 117 ALA A O 1
ATOM 921 N N . TRP A 1 118 ? 10.244 -2.904 7.650 1.00 51.75 118 TRP A N 1
ATOM 922 C CA . TRP A 1 118 ? 11.542 -2.212 7.587 1.00 51.75 118 TRP A CA 1
ATOM 923 C C . TRP A 1 118 ? 12.490 -2.781 6.520 1.00 51.75 118 TRP A C 1
ATOM 925 O O . TRP A 1 118 ? 13.264 -2.022 5.935 1.00 51.75 118 TRP A O 1
ATOM 935 N N . ARG A 1 119 ? 12.402 -4.087 6.208 1.00 59.62 119 ARG A N 1
ATOM 936 C CA . ARG A 1 119 ? 13.192 -4.713 5.129 1.00 59.62 119 ARG A CA 1
ATOM 937 C C . ARG A 1 119 ? 12.907 -4.056 3.775 1.00 59.62 119 ARG A C 1
ATOM 939 O O . ARG A 1 119 ? 13.833 -3.834 3.002 1.00 59.62 119 ARG A O 1
ATOM 946 N N . TRP A 1 120 ? 11.652 -3.690 3.520 1.00 55.91 120 TRP A N 1
ATOM 947 C CA . TRP A 1 120 ? 11.213 -3.073 2.266 1.00 55.91 120 TRP A CA 1
ATOM 948 C C . TRP A 1 120 ? 11.619 -1.607 2.144 1.00 55.91 120 TRP A C 1
ATOM 950 O O . TRP A 1 120 ? 12.045 -1.182 1.071 1.00 55.91 120 TRP A O 1
ATOM 960 N N . ILE A 1 121 ? 11.575 -0.854 3.247 1.00 58.12 121 ILE A N 1
ATOM 961 C CA . ILE A 1 121 ? 12.091 0.524 3.284 1.00 58.12 121 ILE A CA 1
ATOM 962 C C . ILE A 1 121 ? 13.588 0.539 2.931 1.00 58.12 121 ILE A C 1
ATOM 964 O O . ILE A 1 121 ? 14.038 1.402 2.180 1.00 58.12 121 ILE A O 1
ATOM 968 N N . GLY A 1 122 ? 14.343 -0.468 3.387 1.00 55.50 122 GLY A N 1
ATOM 969 C CA . GLY A 1 122 ? 15.750 -0.648 3.025 1.00 55.50 122 GLY A CA 1
ATOM 970 C C . GLY A 1 122 ? 16.005 -0.984 1.547 1.00 55.50 122 GLY A C 1
ATOM 971 O O . GLY A 1 122 ? 17.088 -0.692 1.055 1.00 55.50 122 GLY A O 1
ATOM 972 N N . TRP A 1 123 ? 15.030 -1.556 0.827 1.00 54.50 123 TRP A N 1
ATOM 973 C CA . TRP A 1 123 ? 15.159 -1.988 -0.579 1.00 54.50 123 TRP A CA 1
ATOM 974 C C . TRP A 1 123 ? 14.668 -0.955 -1.60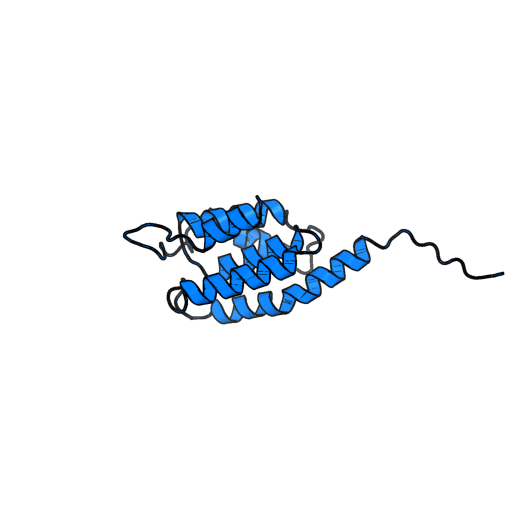7 1.00 54.50 123 TRP A C 1
ATOM 976 O O . TRP A 1 123 ? 14.931 -1.106 -2.806 1.00 54.50 123 TRP A O 1
ATOM 986 N N . LEU A 1 124 ? 13.977 0.108 -1.175 1.00 58.88 124 LEU A N 1
ATOM 987 C CA . LEU A 1 124 ? 13.560 1.218 -2.048 1.00 58.88 124 LEU A CA 1
ATOM 988 C C . LEU A 1 124 ? 14.726 1.806 -2.882 1.00 58.88 124 LEU A C 1
ATOM 990 O O . LEU A 1 124 ? 14.536 2.034 -4.081 1.00 58.88 124 LEU A O 1
ATOM 994 N N . PRO A 1 125 ? 15.947 1.992 -2.335 1.00 54.94 125 PRO A N 1
ATOM 995 C CA . PRO A 1 125 ? 17.090 2.477 -3.114 1.00 54.94 125 PRO A CA 1
ATOM 996 C C . PRO A 1 125 ? 17.614 1.470 -4.155 1.00 54.94 125 PRO A C 1
ATOM 998 O O . PRO A 1 125 ? 18.091 1.874 -5.222 1.00 54.94 125 PRO A O 1
ATOM 1001 N N . ASP A 1 126 ? 17.520 0.165 -3.878 1.00 53.97 126 ASP A N 1
ATOM 1002 C CA . ASP A 1 126 ? 18.097 -0.895 -4.718 1.00 53.97 126 ASP A CA 1
ATOM 1003 C C . ASP A 1 126 ? 17.254 -1.195 -5.963 1.00 53.97 126 ASP A C 1
ATOM 1005 O O . ASP A 1 126 ? 17.799 -1.449 -7.045 1.00 53.97 126 ASP A O 1
ATOM 1009 N N . GLY A 1 127 ? 15.928 -1.058 -5.870 1.00 52.03 127 GLY A N 1
ATOM 1010 C CA . GLY A 1 127 ? 15.038 -1.133 -7.034 1.00 52.03 127 GLY A CA 1
ATOM 1011 C C . GLY A 1 127 ? 15.368 -0.089 -8.114 1.00 52.03 127 GLY A C 1
ATOM 1012 O O . GLY A 1 127 ? 15.426 -0.399 -9.307 1.00 52.03 127 GLY A O 1
ATOM 1013 N N . CYS A 1 128 ? 15.739 1.127 -7.699 1.00 49.41 128 CYS A N 1
ATOM 1014 C CA . CYS A 1 128 ? 16.217 2.188 -8.593 1.00 49.41 128 CYS A CA 1
ATOM 1015 C C . CYS A 1 128 ? 17.542 1.862 -9.299 1.00 49.41 128 CYS A C 1
ATOM 1017 O O . CYS A 1 128 ? 17.858 2.446 -10.343 1.00 49.41 128 CYS A O 1
ATOM 1019 N N . ARG A 1 129 ? 18.364 0.960 -8.747 1.00 43.16 129 ARG A N 1
ATOM 1020 C CA . ARG A 1 129 ? 19.617 0.535 -9.385 1.00 43.16 129 ARG A CA 1
ATOM 1021 C C . ARG A 1 129 ? 19.344 -0.452 -10.525 1.00 43.16 129 ARG A C 1
ATOM 1023 O O . ARG A 1 129 ? 19.894 -0.249 -11.606 1.00 43.16 129 ARG A O 1
ATOM 1030 N N . LYS A 1 130 ? 18.435 -1.422 -10.342 1.00 39.62 130 LYS A N 1
ATOM 1031 C CA . LYS A 1 130 ? 18.052 -2.393 -11.394 1.00 39.62 130 LYS A CA 1
ATOM 1032 C C . LYS A 1 130 ? 17.386 -1.734 -12.617 1.00 39.62 130 LYS A C 1
ATOM 1034 O O . LYS A 1 130 ? 17.637 -2.152 -13.747 1.00 39.62 130 LYS A O 1
ATOM 1039 N N . ARG A 1 131 ? 16.634 -0.638 -12.431 1.00 44.03 131 ARG A N 1
ATOM 1040 C CA . ARG A 1 131 ? 16.036 0.161 -13.529 1.00 44.03 131 ARG A CA 1
ATOM 1041 C C . ARG A 1 131 ? 17.081 0.834 -14.431 1.00 44.03 131 ARG A C 1
ATOM 1043 O O . ARG A 1 131 ? 16.908 0.905 -15.646 1.00 44.03 131 ARG A O 1
ATOM 1050 N N . ARG A 1 132 ? 18.193 1.304 -13.850 1.00 42.06 132 ARG A N 1
ATOM 1051 C CA . ARG A 1 132 ? 19.266 2.010 -14.578 1.00 42.06 132 ARG A CA 1
ATOM 1052 C C . ARG A 1 132 ? 20.141 1.091 -15.427 1.00 42.06 132 ARG A C 1
ATOM 1054 O O . ARG A 1 132 ? 20.720 1.572 -16.397 1.00 42.06 132 ARG A O 1
ATOM 1061 N N . SER A 1 133 ? 20.234 -0.192 -15.084 1.00 40.28 133 SER A N 1
ATOM 1062 C CA . SER A 1 133 ? 20.942 -1.196 -15.884 1.00 40.28 133 SER A CA 1
ATOM 1063 C C . SER A 1 133 ? 20.088 -1.754 -17.026 1.00 40.28 133 SER A C 1
ATOM 1065 O O . SER A 1 133 ? 20.628 -2.004 -18.095 1.00 40.28 133 SER A O 1
ATOM 1067 N N . ALA A 1 134 ? 18.765 -1.873 -16.851 1.00 43.00 134 ALA A N 1
ATOM 1068 C CA . ALA A 1 134 ? 17.856 -2.321 -17.915 1.00 43.00 134 ALA A CA 1
ATOM 1069 C C . ALA A 1 134 ? 17.588 -1.244 -18.991 1.00 43.00 134 ALA A C 1
ATOM 1071 O O . ALA A 1 134 ? 17.340 -1.570 -20.146 1.00 43.00 134 ALA A O 1
ATOM 1072 N N . GLY A 1 135 ? 17.677 0.045 -18.637 1.00 38.62 135 GLY A N 1
ATOM 1073 C CA . GLY A 1 135 ? 17.509 1.168 -19.571 1.00 38.62 135 GLY A CA 1
ATOM 1074 C C . GLY A 1 135 ? 18.792 1.646 -20.265 1.00 38.62 135 GLY A C 1
ATOM 1075 O O . GLY A 1 135 ? 18.758 2.647 -20.975 1.00 38.62 135 GLY A O 1
ATOM 1076 N N . ARG A 1 136 ? 19.939 0.984 -20.047 1.00 36.06 136 ARG A N 1
ATOM 1077 C CA . ARG A 1 136 ? 21.252 1.416 -20.564 1.00 36.06 136 ARG A CA 1
ATOM 1078 C C . ARG A 1 136 ? 21.893 0.365 -21.475 1.00 36.06 136 ARG A C 1
ATOM 1080 O O . ARG A 1 136 ? 23.099 0.164 -21.443 1.00 36.06 136 ARG A O 1
ATOM 1087 N N . THR A 1 137 ? 21.102 -0.268 -22.335 1.00 42.31 137 THR A N 1
ATOM 1088 C CA . THR A 1 137 ? 21.592 -1.115 -23.441 1.00 42.31 137 THR A CA 1
ATOM 1089 C C . THR A 1 137 ? 21.454 -0.384 -24.776 1.00 42.31 137 THR A C 1
ATOM 1091 O O . THR A 1 137 ? 20.860 -0.876 -25.722 1.00 42.31 137 THR A O 1
ATOM 1094 N N . SER A 1 138 ? 21.987 0.838 -24.858 1.00 39.72 138 SER A N 1
ATOM 1095 C CA . SER A 1 138 ? 22.226 1.534 -26.131 1.00 39.72 138 SER A CA 1
ATOM 1096 C C . SER A 1 138 ? 23.171 2.724 -25.928 1.00 39.72 138 SER A C 1
ATOM 1098 O O . SER A 1 138 ? 22.836 3.872 -26.196 1.00 39.72 138 SER A O 1
ATOM 1100 N N . MET A 1 139 ? 24.384 2.466 -25.454 1.00 28.81 139 MET A N 1
ATOM 1101 C CA . MET A 1 139 ? 25.520 3.330 -25.774 1.00 28.81 139 MET A CA 1
ATOM 1102 C C . MET A 1 139 ? 26.675 2.403 -26.111 1.00 28.81 139 MET A C 1
ATOM 1104 O O . MET A 1 139 ? 27.305 1.817 -25.232 1.00 28.81 139 MET A O 1
ATOM 1108 N N . ARG A 1 140 ? 26.896 2.212 -27.416 1.00 28.19 140 ARG A N 1
ATOM 1109 C CA . ARG A 1 140 ? 28.114 1.573 -27.910 1.00 28.19 140 ARG A CA 1
ATOM 1110 C C . ARG A 1 140 ? 29.300 2.419 -27.431 1.00 28.19 140 ARG A C 1
ATOM 1112 O O . ARG A 1 140 ? 29.258 3.639 -27.600 1.00 28.19 140 ARG A O 1
ATOM 1119 N N . PRO A 1 141 ? 30.346 1.818 -26.852 1.00 30.92 141 PRO A N 1
ATOM 1120 C CA . PRO A 1 141 ? 31.528 2.570 -26.487 1.00 30.92 141 PRO A CA 1
ATOM 1121 C C . PRO A 1 141 ? 32.302 2.912 -27.764 1.00 30.92 141 PRO A C 1
ATOM 1123 O O . PRO A 1 141 ? 32.922 2.041 -28.372 1.00 30.92 141 PRO A O 1
ATOM 1126 N N . CYS A 1 142 ? 32.266 4.179 -28.183 1.00 32.84 142 CYS A N 1
ATOM 1127 C CA . CYS A 1 142 ? 33.259 4.712 -29.111 1.00 32.84 142 CYS A CA 1
ATOM 1128 C C . CYS A 1 142 ? 34.578 4.864 -28.349 1.00 32.84 142 CYS A C 1
ATOM 1130 O O . CYS A 1 142 ? 34.819 5.881 -27.705 1.00 32.84 142 CYS A O 1
ATOM 1132 N N . TRP A 1 143 ? 35.430 3.844 -28.425 1.00 33.91 143 TRP A N 1
ATOM 1133 C CA . TRP A 1 143 ? 36.856 3.997 -28.167 1.00 33.91 143 TRP A CA 1
ATOM 1134 C C . TRP A 1 143 ? 37.614 3.885 -29.491 1.00 33.91 143 TRP A C 1
ATOM 1136 O O . TRP A 1 143 ? 37.439 2.907 -30.215 1.00 33.91 143 TRP A O 1
ATOM 1146 N N . ARG A 1 144 ? 38.529 4.843 -29.697 1.00 34.44 144 ARG A N 1
ATOM 1147 C CA . ARG A 1 144 ? 39.590 4.930 -30.722 1.00 34.44 144 ARG A CA 1
ATOM 1148 C C . ARG A 1 144 ? 39.165 5.493 -32.087 1.00 34.44 144 ARG A C 1
ATOM 1150 O O . ARG A 1 144 ? 38.596 4.783 -32.908 1.00 34.44 144 ARG A O 1
ATOM 1157 N N . ARG A 1 145 ? 39.599 6.720 -32.384 1.00 35.78 145 ARG A N 1
ATOM 1158 C CA . ARG A 1 145 ? 40.889 6.996 -33.044 1.00 35.78 145 ARG A CA 1
ATOM 1159 C C . ARG A 1 145 ? 41.406 8.363 -32.624 1.00 35.78 145 ARG A C 1
ATOM 1161 O O . ARG A 1 145 ? 40.552 9.235 -32.371 1.00 35.78 145 ARG A O 1
#

InterPro domains:
  IPR010657 ImpA, N-terminal [PF06812] (11-113)

Foldseek 3Di:
DDLVVLLCLLLAALDPVHRFADDCPVPPLVVVLVVLVVLVVDPPDPDDDQLVVSLVSLSVCSRHHGQALLSLLSNLLSQLLPDPPCSNVSSVVSNVSSCVRCPQVHPPRPDPSVVVSVVSVVCSVVSVVVVVVVPPPPDDDPDDD

pLDDT: mean 79.31, std 20.74, range [28.19, 97.62]

Secondary structure (DSSP, 8-state):
--HHHHHHHHHS-S-SS-TTB---TT-HHHHHHHHHHHHHHSTT--PPP-HHHHHHHHHHHHHHTB-BHHHHHHHHHHHHHHS-TTHHHHHHHHHHHHHHHHGGGSBSPSSTHHHHHHHHHHHHHHHHHHHHHHT----------